Protein AF-A0A158KZD4-F1 (afdb_monomer_lite)

pLDDT: mean 89.36, std 9.5, range [50.34, 96.81]

Secondary structure (DSSP, 8-state):
----HHHHHHHHHHHHHHHHHS-TT--EEE-B-BTTB--TT-B--TT--HHHHHHHHHHHHHTTSEEEEEETTEEEEEEE-HHHHHHHH--

Foldseek 3Di:
DPQPLVLLLVVLVVLVVVQVPDDLPDWDFAFADAPVDDDVPHDDDPPDHSVRNQVNQVVCCVVQQFDFADDPGHTGGNGGDPNVVVSNVVD

Structure (mmCIF, N/CA/C/O backbone):
data_AF-A0A158KZD4-F1
#
_entry.id   AF-A0A158KZD4-F1
#
loop_
_atom_site.group_PDB
_atom_site.id
_atom_site.type_symbol
_atom_site.label_atom_id
_atom_site.label_alt_id
_atom_site.label_comp_id
_atom_site.label_asym_id
_atom_site.label_entity_id
_atom_site.label_seq_id
_atom_site.pdbx_PDB_ins_code
_atom_site.Cartn_x
_atom_site.Cartn_y
_atom_site.Cartn_z
_atom_site.occupancy
_atom_site.B_iso_or_equiv
_atom_site.auth_seq_id
_atom_site.auth_comp_id
_atom_site.auth_asym_id
_atom_site.auth_atom_id
_atom_site.pdbx_PDB_model_num
ATOM 1 N N . MET A 1 1 ? -1.003 -15.535 -8.241 1.00 50.34 1 MET A N 1
ATOM 2 C CA . MET A 1 1 ? 0.224 -15.030 -7.593 1.00 50.34 1 MET A CA 1
ATOM 3 C C . MET A 1 1 ? 0.309 -15.592 -6.189 1.00 50.34 1 MET A C 1
ATOM 5 O O . MET A 1 1 ? -0.649 -15.463 -5.436 1.00 50.34 1 MET A O 1
ATOM 9 N N . GLN A 1 2 ? 1.415 -16.254 -5.859 1.00 56.00 2 GLN A N 1
ATOM 10 C CA . GLN A 1 2 ? 1.754 -16.603 -4.481 1.00 56.00 2 GLN A CA 1
ATOM 11 C C . GLN A 1 2 ? 2.002 -15.297 -3.711 1.00 56.00 2 GLN A C 1
ATOM 13 O O . GLN A 1 2 ? 2.578 -14.363 -4.261 1.00 56.00 2 GLN A O 1
ATOM 18 N N . ARG A 1 3 ? 1.505 -15.199 -2.475 1.00 66.06 3 ARG A N 1
ATOM 19 C CA . ARG A 1 3 ? 1.646 -14.004 -1.633 1.00 66.06 3 ARG A CA 1
ATOM 20 C C . ARG A 1 3 ? 3.127 -13.806 -1.304 1.00 66.06 3 ARG A C 1
ATOM 22 O O . ARG A 1 3 ? 3.671 -14.591 -0.531 1.00 66.06 3 ARG A O 1
ATOM 29 N N . ASP A 1 4 ? 3.763 -12.785 -1.873 1.00 86.50 4 ASP A N 1
ATOM 30 C CA . ASP A 1 4 ? 5.124 -12.412 -1.490 1.00 86.50 4 ASP A CA 1
ATOM 31 C C . ASP A 1 4 ? 5.073 -11.755 -0.104 1.00 86.50 4 ASP A C 1
ATOM 33 O O . ASP A 1 4 ? 4.689 -10.594 0.061 1.00 86.50 4 ASP A O 1
ATOM 37 N N . ALA A 1 5 ? 5.409 -12.536 0.923 1.00 90.12 5 ALA A N 1
ATOM 38 C CA . ALA A 1 5 ? 5.371 -12.089 2.309 1.00 90.12 5 ALA A CA 1
ATOM 39 C C . ALA A 1 5 ? 6.313 -10.903 2.577 1.00 90.12 5 ALA A C 1
ATOM 41 O O . ALA A 1 5 ? 5.993 -10.065 3.421 1.00 90.12 5 ALA A O 1
ATOM 42 N N . ASN A 1 6 ? 7.432 -10.803 1.856 1.00 92.94 6 ASN A N 1
ATOM 43 C CA . ASN A 1 6 ? 8.377 -9.703 2.004 1.00 92.94 6 ASN A CA 1
ATOM 44 C C . ASN A 1 6 ? 7.794 -8.410 1.424 1.00 92.94 6 ASN A C 1
ATOM 46 O O . ASN A 1 6 ? 7.766 -7.390 2.113 1.00 92.94 6 ASN A O 1
ATOM 50 N N . LEU A 1 7 ? 7.239 -8.468 0.209 1.00 95.06 7 LEU A N 1
ATOM 51 C CA . LEU A 1 7 ? 6.566 -7.318 -0.400 1.00 95.06 7 LEU A CA 1
ATOM 52 C C . LEU A 1 7 ? 5.405 -6.822 0.468 1.00 95.06 7 LEU A C 1
ATOM 54 O O . LEU A 1 7 ? 5.298 -5.627 0.734 1.00 95.06 7 LEU A O 1
ATOM 58 N N . VAL A 1 8 ? 4.570 -7.738 0.971 1.00 95.69 8 VAL A N 1
ATOM 59 C CA . VAL A 1 8 ? 3.445 -7.393 1.855 1.00 95.69 8 VAL A CA 1
ATOM 60 C C . VAL A 1 8 ? 3.920 -6.642 3.098 1.00 95.69 8 VAL A C 1
ATOM 62 O O . VAL A 1 8 ? 3.300 -5.653 3.479 1.00 95.69 8 VAL A O 1
ATOM 65 N N . ARG A 1 9 ? 5.016 -7.074 3.731 1.00 94.75 9 ARG A N 1
ATOM 66 C CA . ARG A 1 9 ? 5.551 -6.392 4.919 1.00 94.75 9 ARG A CA 1
ATOM 67 C C . ARG A 1 9 ? 6.113 -5.018 4.593 1.00 94.75 9 ARG A C 1
ATOM 69 O O . ARG A 1 9 ? 5.786 -4.068 5.297 1.00 94.75 9 ARG A O 1
ATOM 76 N N . LYS A 1 10 ? 6.911 -4.899 3.527 1.00 95.94 10 LYS A N 1
ATOM 77 C CA . LYS A 1 10 ? 7.453 -3.602 3.095 1.00 95.94 10 LYS A CA 1
ATOM 78 C C . LYS A 1 10 ? 6.329 -2.607 2.794 1.00 95.94 10 LYS A C 1
ATOM 80 O O . LYS A 1 10 ? 6.409 -1.457 3.215 1.00 95.94 10 LYS A O 1
ATOM 85 N N . LEU A 1 11 ? 5.254 -3.065 2.147 1.00 96.38 11 LEU A N 1
ATOM 86 C CA . LEU A 1 11 ? 4.070 -2.244 1.896 1.00 96.38 11 LEU A CA 1
ATOM 87 C C . LEU A 1 11 ? 3.357 -1.851 3.184 1.00 96.38 11 LEU A C 1
ATOM 89 O O . LEU A 1 11 ? 3.070 -0.678 3.373 1.00 96.38 11 LEU A O 1
ATOM 93 N N . LEU A 1 12 ? 3.099 -2.790 4.095 1.00 96.56 12 LEU A N 1
ATOM 94 C CA . LEU A 1 12 ? 2.450 -2.467 5.368 1.00 96.56 12 LEU A CA 1
ATOM 95 C C . LEU A 1 12 ? 3.261 -1.460 6.194 1.00 96.56 12 LEU A C 1
ATOM 97 O O . LEU A 1 12 ? 2.669 -0.546 6.755 1.00 96.56 12 LEU A O 1
ATOM 101 N N . ALA A 1 13 ? 4.590 -1.583 6.226 1.00 95.94 13 ALA A N 1
ATOM 102 C CA . ALA A 1 13 ? 5.456 -0.626 6.911 1.00 95.94 13 ALA A CA 1
ATOM 103 C C . ALA A 1 13 ? 5.374 0.774 6.278 1.00 95.94 13 ALA A C 1
ATOM 105 O O . ALA A 1 13 ? 5.228 1.770 6.983 1.00 95.94 13 ALA A O 1
ATOM 106 N N . TYR A 1 14 ? 5.409 0.850 4.944 1.00 95.38 14 TYR A N 1
ATOM 107 C CA . TYR A 1 14 ? 5.257 2.107 4.211 1.00 95.38 14 TYR A CA 1
ATOM 108 C C . TYR A 1 14 ? 3.891 2.767 4.469 1.00 95.38 14 TYR A C 1
ATOM 110 O O . TYR A 1 14 ? 3.820 3.948 4.807 1.00 95.38 14 TYR A O 1
ATOM 118 N N . LEU A 1 15 ? 2.805 1.992 4.377 1.00 95.06 15 LEU A N 1
ATOM 119 C CA . LEU A 1 15 ? 1.441 2.478 4.596 1.00 95.06 15 LEU A CA 1
ATOM 120 C C . LEU A 1 15 ? 1.199 2.897 6.054 1.00 95.06 15 LEU A C 1
ATOM 122 O O . LEU A 1 15 ? 0.507 3.883 6.283 1.00 95.06 15 LEU A O 1
ATOM 126 N N . GLN A 1 16 ? 1.796 2.202 7.030 1.00 95.50 16 GLN A N 1
ATOM 127 C CA . GLN A 1 16 ? 1.759 2.618 8.435 1.00 95.50 16 GLN A CA 1
ATOM 128 C C . GLN A 1 16 ? 2.418 3.992 8.627 1.00 95.50 16 GLN A C 1
ATOM 130 O O . GLN A 1 16 ? 1.916 4.812 9.391 1.00 95.50 16 GLN A O 1
ATOM 135 N N . GLY A 1 17 ? 3.521 4.263 7.920 1.00 93.19 17 GLY A N 1
ATOM 136 C CA . GLY A 1 17 ? 4.164 5.578 7.933 1.00 93.19 17 GLY A CA 1
ATOM 137 C C . GLY A 1 17 ? 3.232 6.686 7.441 1.00 93.19 17 GLY A C 1
ATOM 138 O O . GLY A 1 17 ? 3.122 7.721 8.092 1.00 93.19 17 GLY A O 1
ATOM 139 N N . ILE A 1 18 ? 2.511 6.438 6.343 1.00 92.06 18 ILE A N 1
ATOM 140 C CA . ILE A 1 18 ? 1.523 7.380 5.791 1.00 92.06 18 ILE A CA 1
ATOM 141 C C . ILE A 1 18 ? 0.363 7.602 6.762 1.00 92.06 18 ILE A C 1
ATOM 143 O O . ILE A 1 18 ? -0.020 8.741 7.022 1.00 92.06 18 ILE A O 1
ATOM 147 N N . GLU A 1 19 ? -0.199 6.518 7.296 1.00 90.69 19 GLU A N 1
ATOM 148 C CA . GLU A 1 19 ? -1.299 6.565 8.259 1.00 90.69 19 GLU A CA 1
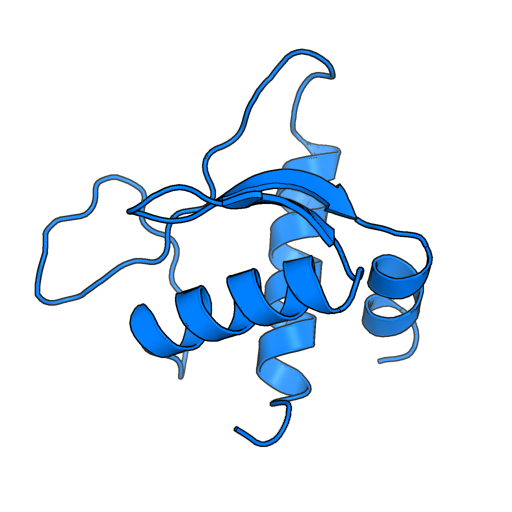ATOM 149 C C . GLU A 1 19 ? -0.929 7.380 9.505 1.00 90.69 19 GLU A C 1
ATOM 151 O O . GLU A 1 19 ? -1.744 8.162 9.986 1.00 90.69 19 GLU A O 1
ATOM 156 N N . ALA A 1 20 ? 0.305 7.242 9.997 1.00 89.44 20 ALA A N 1
ATOM 157 C CA . ALA A 1 20 ? 0.786 7.981 11.159 1.00 89.44 20 ALA A CA 1
ATOM 158 C C . ALA A 1 20 ? 1.045 9.472 10.875 1.00 89.44 20 ALA A C 1
ATOM 160 O O . ALA A 1 20 ? 1.008 10.277 11.805 1.00 89.44 20 ALA A O 1
ATOM 161 N N . SER A 1 21 ? 1.336 9.842 9.623 1.00 88.12 21 SER A N 1
ATOM 162 C CA . SER A 1 21 ? 1.653 11.225 9.244 1.00 88.12 21 SER A CA 1
ATOM 163 C C . SER A 1 21 ? 0.460 12.031 8.736 1.00 88.12 21 SER A C 1
ATOM 165 O O . SER A 1 21 ? 0.533 13.259 8.734 1.00 88.12 21 SER A O 1
ATOM 167 N N . LYS A 1 22 ? -0.603 11.370 8.263 1.00 86.25 22 LYS A N 1
ATOM 168 C CA . LYS A 1 22 ? -1.740 12.052 7.639 1.00 86.25 22 LYS A CA 1
ATOM 169 C C . LYS A 1 22 ? -2.688 12.663 8.665 1.00 86.25 22 LYS A C 1
ATOM 171 O O . LYS A 1 22 ? -2.880 12.130 9.760 1.00 86.25 22 LYS A O 1
ATOM 176 N N . GLN A 1 23 ? -3.343 13.757 8.290 1.00 86.19 23 GLN A N 1
ATOM 177 C CA . GLN A 1 23 ? -4.463 14.277 9.077 1.00 86.19 23 GLN A CA 1
ATOM 178 C C . GLN A 1 23 ? -5.728 13.419 8.864 1.00 86.19 23 GLN A C 1
ATOM 180 O O . GLN A 1 23 ? -5.867 12.792 7.814 1.00 86.19 23 GLN A O 1
ATOM 185 N N . PRO A 1 24 ? -6.686 13.388 9.814 1.00 77.88 24 PRO A N 1
ATOM 186 C CA . PRO A 1 24 ? -7.895 12.561 9.693 1.00 77.88 24 PRO A CA 1
ATOM 187 C C . PRO A 1 24 ? -8.727 12.821 8.430 1.00 77.88 24 PRO A C 1
ATOM 189 O O . PRO A 1 24 ? -9.397 11.918 7.937 1.00 77.88 24 PRO A O 1
ATOM 192 N N . GLU A 1 25 ? -8.676 14.046 7.910 1.00 79.88 25 GLU A N 1
ATOM 193 C CA . GLU A 1 25 ? -9.460 14.499 6.753 1.00 79.88 25 GLU A CA 1
ATOM 194 C C . GLU A 1 25 ? -8.665 14.420 5.438 1.00 79.88 25 GLU A C 1
ATOM 196 O O . GLU A 1 25 ? -9.183 14.704 4.360 1.00 79.88 25 GLU A O 1
ATOM 201 N N . GLU A 1 26 ? -7.393 14.031 5.519 1.00 85.12 26 GLU A N 1
ATOM 202 C CA . GLU A 1 26 ? -6.480 13.987 4.388 1.00 85.12 26 GLU A CA 1
ATOM 203 C C . GLU A 1 26 ? -6.573 12.645 3.653 1.00 85.12 26 GLU A C 1
ATOM 205 O O . GLU A 1 26 ? -6.358 11.566 4.218 1.00 85.12 26 GLU A O 1
ATOM 210 N N . GLN A 1 27 ? -6.855 12.720 2.352 1.00 82.50 27 GLN A N 1
ATOM 211 C CA . GLN A 1 27 ? -6.760 11.578 1.451 1.00 82.50 27 GLN A CA 1
ATOM 212 C C . GLN A 1 27 ? -5.367 11.531 0.829 1.00 82.50 27 GLN A C 1
ATOM 214 O O . GLN A 1 27 ? -5.010 12.380 0.012 1.00 82.50 27 GLN A O 1
ATOM 219 N N . VAL A 1 28 ? -4.593 10.506 1.181 1.00 89.06 28 VAL A N 1
ATOM 220 C CA . VAL A 1 28 ? -3.260 10.288 0.610 1.00 89.06 28 VAL A CA 1
ATOM 221 C C . VAL A 1 28 ? -3.352 9.258 -0.509 1.00 89.06 28 VAL A C 1
ATOM 223 O O . VAL A 1 28 ? -3.740 8.108 -0.282 1.00 89.06 28 VAL A O 1
ATOM 226 N N . LEU A 1 29 ? -2.993 9.680 -1.724 1.00 91.62 29 LEU A N 1
ATOM 227 C CA . LEU A 1 29 ? -2.847 8.783 -2.864 1.00 91.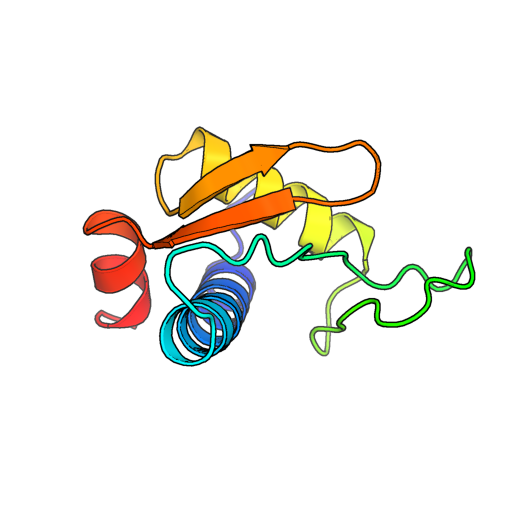62 29 LEU A CA 1
ATOM 228 C C . LEU A 1 29 ? -1.542 7.998 -2.730 1.00 91.62 29 LEU A C 1
ATOM 230 O O . LEU A 1 29 ? -0.450 8.562 -2.732 1.00 91.62 29 LEU A O 1
ATOM 234 N N . VAL A 1 30 ? -1.670 6.681 -2.680 1.00 92.81 30 VAL A N 1
ATOM 235 C CA . VAL A 1 30 ? -0.569 5.732 -2.743 1.00 92.81 30 VAL A CA 1
ATOM 236 C C . VAL A 1 30 ? -0.484 5.200 -4.161 1.00 92.81 30 VAL A C 1
ATOM 238 O O . VAL A 1 30 ? -1.288 4.368 -4.584 1.00 92.81 30 VAL A O 1
ATOM 241 N N . GLN A 1 31 ? 0.500 5.704 -4.896 1.00 92.50 31 GLN A N 1
ATOM 242 C CA . GLN A 1 31 ? 0.701 5.389 -6.300 1.00 92.50 31 GLN A CA 1
ATOM 243 C C . GLN A 1 31 ? 2.086 4.759 -6.513 1.00 92.50 31 GLN A C 1
ATOM 245 O O . GLN A 1 31 ? 3.095 5.382 -6.177 1.00 92.50 31 GLN A O 1
ATOM 250 N N . PRO A 1 32 ? 2.170 3.549 -7.085 1.00 92.38 32 PRO A N 1
ATOM 251 C CA . PRO A 1 32 ? 3.447 2.940 -7.436 1.00 92.38 32 PRO A CA 1
ATOM 252 C C . PRO A 1 32 ? 4.142 3.698 -8.565 1.00 92.38 32 PRO A C 1
ATOM 254 O O . PRO A 1 32 ? 3.501 4.253 -9.460 1.00 92.38 32 PRO A O 1
ATOM 257 N N . HIS A 1 33 ? 5.469 3.699 -8.547 1.00 90.19 33 HIS A N 1
ATOM 258 C CA . HIS A 1 33 ? 6.255 4.202 -9.662 1.00 90.19 33 HIS A CA 1
ATOM 259 C C . HIS A 1 33 ? 6.323 3.182 -10.805 1.00 90.19 33 HIS A C 1
ATOM 261 O O . HIS A 1 33 ? 6.687 2.029 -10.581 1.00 90.19 33 HIS A O 1
ATOM 267 N N . TYR A 1 34 ? 6.070 3.632 -12.034 1.00 85.69 34 TYR A N 1
ATOM 268 C CA . TYR A 1 34 ? 6.227 2.838 -13.252 1.00 85.69 34 TYR A CA 1
ATOM 269 C C . TYR A 1 34 ? 7.352 3.431 -14.096 1.00 85.69 34 TYR A C 1
ATOM 271 O O . TYR A 1 34 ? 7.314 4.614 -14.405 1.00 85.69 34 TYR A O 1
ATOM 279 N N . ASP A 1 35 ? 8.342 2.634 -14.495 1.00 78.44 35 ASP A N 1
ATOM 280 C CA . ASP A 1 35 ? 9.483 3.161 -15.263 1.00 78.44 35 ASP A CA 1
ATOM 281 C C . ASP A 1 35 ? 9.079 3.650 -16.670 1.00 78.44 35 ASP A C 1
ATOM 283 O O . ASP A 1 35 ? 9.736 4.512 -17.248 1.00 78.44 35 ASP A O 1
ATOM 287 N N . GLU A 1 36 ? 7.971 3.135 -17.208 1.00 77.44 36 GLU A N 1
ATOM 288 C CA . GLU A 1 36 ? 7.449 3.473 -18.540 1.00 77.44 36 GLU A CA 1
ATOM 289 C C . GLU A 1 36 ? 6.630 4.776 -18.561 1.00 77.44 36 GLU A C 1
ATOM 291 O O . GLU A 1 36 ? 6.388 5.340 -19.629 1.00 77.44 36 GLU A O 1
ATOM 296 N N . VAL A 1 37 ? 6.197 5.272 -17.395 1.00 74.38 37 VAL A N 1
ATOM 297 C CA . VAL A 1 37 ? 5.333 6.453 -17.274 1.00 74.38 37 VAL A CA 1
ATOM 298 C C . VAL A 1 37 ? 5.869 7.349 -16.169 1.00 74.38 37 VAL A C 1
ATOM 300 O O . VAL A 1 37 ? 5.951 6.945 -15.015 1.00 74.38 37 VAL A O 1
ATOM 303 N N . ALA A 1 38 ? 6.190 8.603 -16.494 1.00 70.25 38 ALA A N 1
ATOM 304 C CA . ALA A 1 38 ? 6.598 9.570 -15.483 1.00 70.25 38 ALA A CA 1
ATOM 305 C C . ALA A 1 38 ? 5.444 9.812 -14.499 1.00 70.25 38 ALA A C 1
ATOM 307 O O . ALA A 1 38 ? 4.495 10.535 -14.794 1.00 70.25 38 ALA A O 1
ATOM 308 N N . VAL A 1 39 ? 5.540 9.188 -13.328 1.00 72.00 39 VAL A N 1
ATOM 309 C CA . VAL A 1 39 ? 4.611 9.366 -12.220 1.00 72.00 39 VAL A CA 1
ATOM 310 C C . VAL A 1 39 ? 5.253 10.295 -11.191 1.00 72.00 39 VAL A C 1
ATOM 312 O O . VAL A 1 39 ? 6.166 9.865 -10.470 1.00 72.00 39 VAL A O 1
ATOM 315 N N . PRO A 1 40 ? 4.801 11.557 -11.088 1.00 67.81 40 PRO A N 1
ATOM 316 C CA . PRO A 1 40 ? 5.243 12.446 -10.026 1.00 67.81 40 PRO A CA 1
ATOM 317 C C . PRO A 1 40 ? 4.863 11.826 -8.678 1.00 67.81 40 PRO A C 1
ATOM 319 O O . PRO A 1 40 ? 3.701 11.505 -8.453 1.00 67.81 40 PRO A O 1
ATOM 322 N N . ASN A 1 41 ? 5.843 11.651 -7.792 1.00 72.50 41 ASN A N 1
ATOM 323 C CA . ASN A 1 41 ? 5.672 11.089 -6.443 1.00 72.50 41 ASN A CA 1
ATOM 324 C C . ASN A 1 41 ? 5.274 9.603 -6.376 1.00 72.50 41 ASN A C 1
ATOM 326 O O . ASN A 1 41 ? 4.827 9.137 -5.329 1.00 72.50 41 ASN A O 1
ATOM 330 N N . GLY A 1 42 ? 5.477 8.841 -7.455 1.00 84.25 42 GLY A N 1
ATOM 331 C CA . GLY A 1 42 ? 5.322 7.389 -7.403 1.00 84.25 42 GLY A CA 1
ATOM 332 C C . GLY A 1 42 ? 6.347 6.776 -6.448 1.00 84.25 42 GLY A C 1
ATOM 333 O O . GLY A 1 42 ? 7.546 7.030 -6.593 1.00 84.25 42 GLY A O 1
ATOM 334 N N . PHE A 1 43 ? 5.907 5.973 -5.481 1.00 90.38 43 PHE A N 1
ATOM 335 C CA . PHE A 1 43 ? 6.832 5.325 -4.552 1.00 90.38 43 PHE A CA 1
ATOM 336 C C . PHE A 1 43 ? 7.405 4.036 -5.148 1.00 90.38 43 PHE A C 1
ATOM 338 O O . PHE A 1 43 ? 6.795 3.374 -5.992 1.00 90.38 43 PHE A O 1
ATOM 345 N N . ARG A 1 44 ? 8.610 3.686 -4.699 1.00 92.62 44 ARG A N 1
ATOM 346 C CA . ARG A 1 44 ? 9.353 2.503 -5.135 1.00 92.62 44 ARG A CA 1
ATOM 347 C C . ARG A 1 44 ? 9.611 1.600 -3.937 1.00 92.62 44 ARG A C 1
ATOM 349 O O . ARG A 1 44 ? 9.799 2.081 -2.822 1.00 92.62 44 ARG A O 1
ATOM 356 N N . ILE A 1 45 ? 9.652 0.296 -4.185 1.00 93.31 45 ILE A N 1
ATOM 357 C CA . ILE A 1 45 ? 10.172 -0.684 -3.235 1.00 93.31 45 ILE A CA 1
ATOM 358 C C . ILE A 1 45 ? 11.279 -1.456 -3.939 1.00 93.31 45 ILE A C 1
ATOM 360 O O . ILE A 1 45 ? 11.032 -2.108 -4.950 1.00 93.31 45 ILE A O 1
ATOM 364 N N . ASP A 1 46 ? 12.486 -1.412 -3.379 1.00 91.69 46 ASP A N 1
ATOM 365 C CA . ASP A 1 46 ? 13.643 -2.092 -3.956 1.00 91.69 46 ASP A CA 1
ATOM 366 C C . ASP A 1 46 ? 13.375 -3.583 -4.178 1.00 91.69 46 ASP A C 1
ATOM 368 O O . ASP A 1 46 ? 12.954 -4.305 -3.259 1.00 91.69 46 ASP A O 1
ATOM 372 N N . GLY A 1 47 ? 13.657 -4.020 -5.408 1.00 91.94 47 GLY A N 1
ATOM 373 C CA . GLY A 1 47 ? 13.444 -5.385 -5.883 1.00 91.94 47 GLY A CA 1
ATOM 374 C C . GLY A 1 47 ? 12.068 -5.649 -6.502 1.00 91.94 47 GLY A C 1
ATOM 375 O O . GLY A 1 47 ? 11.831 -6.781 -6.915 1.00 91.94 47 GLY A O 1
ATOM 376 N N . TYR A 1 48 ? 11.185 -4.646 -6.587 1.00 93.38 48 TYR A N 1
ATOM 377 C CA . TYR A 1 48 ? 9.821 -4.807 -7.095 1.00 93.38 48 TYR A CA 1
ATOM 378 C C . TYR A 1 48 ? 9.463 -3.769 -8.156 1.00 93.38 48 TYR A C 1
ATOM 380 O O . TYR A 1 48 ? 9.789 -2.589 -8.027 1.00 93.38 48 TYR A O 1
ATOM 388 N N . THR A 1 49 ? 8.755 -4.207 -9.196 1.00 92.31 49 THR A N 1
ATOM 389 C CA . THR A 1 49 ? 8.223 -3.313 -10.232 1.00 92.31 49 THR A CA 1
ATOM 390 C C . THR A 1 49 ? 6.973 -2.582 -9.740 1.00 92.31 49 THR A C 1
ATOM 392 O O . THR A 1 49 ? 6.267 -3.066 -8.851 1.00 92.31 49 THR A O 1
ATOM 395 N N . GLY A 1 50 ? 6.644 -1.447 -10.367 1.00 91.69 50 GLY A N 1
ATOM 396 C CA . GLY A 1 50 ? 5.392 -0.726 -10.106 1.00 91.69 50 GLY A CA 1
ATOM 397 C C . GLY A 1 50 ? 4.153 -1.615 -10.216 1.00 91.69 50 GLY A C 1
ATOM 398 O O . GLY A 1 50 ? 3.293 -1.571 -9.341 1.00 91.69 50 GLY A O 1
ATOM 399 N N . GLN A 1 51 ? 4.116 -2.500 -11.219 1.00 91.62 51 GLN A N 1
ATOM 400 C CA . GLN A 1 51 ? 3.013 -3.446 -11.408 1.00 91.62 51 GLN A CA 1
ATOM 401 C C . GLN A 1 51 ? 2.893 -4.444 -10.249 1.00 91.62 51 GLN A C 1
ATOM 403 O O . GLN A 1 51 ? 1.796 -4.672 -9.751 1.00 91.62 51 GLN A O 1
ATOM 408 N N . GLN A 1 52 ? 4.008 -5.019 -9.780 1.00 93.62 52 GLN A N 1
ATOM 409 C CA . GLN A 1 52 ? 3.986 -5.948 -8.642 1.00 93.62 52 GLN A CA 1
ATOM 410 C C . GLN A 1 52 ? 3.494 -5.258 -7.368 1.00 93.62 52 GLN A C 1
ATOM 412 O O . GLN A 1 52 ? 2.751 -5.849 -6.584 1.00 93.62 52 GLN A O 1
ATOM 417 N N . ILE A 1 53 ? 3.905 -4.005 -7.168 1.00 94.81 53 ILE A N 1
ATOM 418 C CA . ILE A 1 53 ? 3.460 -3.179 -6.049 1.00 94.81 53 ILE A CA 1
ATOM 419 C C . ILE A 1 53 ? 1.950 -2.913 -6.151 1.00 94.81 53 ILE A C 1
ATOM 421 O O . ILE A 1 53 ? 1.241 -3.133 -5.169 1.00 94.81 53 ILE A O 1
ATOM 425 N N . ASP A 1 54 ? 1.448 -2.489 -7.314 1.00 93.88 54 ASP A N 1
ATOM 426 C CA . ASP A 1 54 ? 0.022 -2.192 -7.525 1.00 93.88 54 ASP A CA 1
ATOM 427 C C . ASP A 1 54 ? -0.857 -3.429 -7.332 1.00 93.88 54 ASP A C 1
ATOM 429 O O . ASP A 1 54 ? -1.808 -3.417 -6.546 1.00 93.88 54 ASP A O 1
ATOM 433 N N . ASP A 1 55 ? -0.484 -4.539 -7.971 1.00 94.19 55 ASP A N 1
ATOM 434 C CA . ASP A 1 55 ? -1.180 -5.817 -7.844 1.00 94.19 55 ASP A CA 1
ATOM 435 C C . ASP A 1 55 ? -1.243 -6.259 -6.378 1.00 94.19 55 ASP A C 1
ATOM 437 O O . ASP A 1 55 ? -2.282 -6.727 -5.892 1.00 94.19 55 ASP A O 1
ATOM 441 N N . GLN A 1 56 ? -0.140 -6.087 -5.642 1.00 95.62 56 GLN A N 1
ATOM 442 C CA . GLN A 1 56 ? -0.079 -6.458 -4.239 1.00 95.62 56 GLN A CA 1
ATOM 443 C C . GLN A 1 56 ? -0.909 -5.519 -3.354 1.00 95.62 56 GLN A C 1
ATOM 445 O O . GLN A 1 56 ? -1.568 -6.020 -2.439 1.00 95.62 56 GLN A O 1
ATOM 450 N N . LEU A 1 57 ? -0.946 -4.211 -3.625 1.00 95.44 57 LEU A N 1
ATOM 451 C CA . LEU A 1 57 ? -1.811 -3.251 -2.927 1.00 95.44 57 LEU A CA 1
ATOM 452 C C . LEU A 1 57 ? -3.294 -3.594 -3.114 1.00 95.44 57 LEU A C 1
ATOM 454 O O . LEU A 1 57 ? -4.030 -3.708 -2.130 1.00 95.44 57 LEU A O 1
ATOM 458 N N . ARG A 1 58 ? -3.727 -3.859 -4.352 1.00 95.38 58 ARG A N 1
ATOM 459 C CA . ARG A 1 58 ? -5.110 -4.279 -4.651 1.00 95.38 58 ARG A CA 1
ATOM 460 C C . ARG A 1 58 ? -5.451 -5.599 -3.971 1.00 95.38 58 ARG A C 1
ATOM 462 O O . ARG A 1 58 ? -6.527 -5.763 -3.397 1.00 95.38 58 ARG A O 1
ATOM 469 N N . LEU A 1 59 ? -4.513 -6.544 -3.957 1.00 95.50 59 LEU A N 1
ATOM 470 C CA . LEU A 1 59 ? -4.688 -7.804 -3.240 1.00 95.50 59 LEU A CA 1
ATOM 471 C C . LEU A 1 59 ? -4.774 -7.598 -1.716 1.00 95.50 59 LEU A C 1
ATOM 473 O O . LEU A 1 59 ? -5.545 -8.292 -1.053 1.00 95.50 59 LEU A O 1
ATOM 477 N N . MET A 1 60 ? -4.014 -6.662 -1.140 1.00 95.75 60 MET A N 1
ATOM 478 C CA . MET A 1 60 ? -4.092 -6.307 0.284 1.00 95.75 60 MET A CA 1
ATOM 479 C C . MET A 1 60 ? -5.447 -5.693 0.642 1.00 95.75 60 MET A C 1
ATOM 481 O O . MET A 1 60 ? -6.003 -6.049 1.684 1.00 95.75 60 MET A O 1
ATOM 485 N N . LEU A 1 61 ? -5.988 -4.837 -0.227 1.00 95.50 61 LEU A N 1
ATOM 486 C CA . LEU A 1 61 ? -7.314 -4.237 -0.081 1.00 95.50 61 LEU A CA 1
ATOM 487 C C . LEU A 1 61 ? -8.409 -5.314 -0.123 1.00 95.50 61 LEU A C 1
ATOM 489 O O . LEU A 1 61 ? -9.176 -5.457 0.828 1.00 95.50 61 LEU A O 1
ATOM 493 N N . ARG A 1 62 ? -8.401 -6.184 -1.142 1.00 95.50 62 ARG A N 1
ATOM 494 C CA . ARG A 1 62 ? -9.352 -7.310 -1.267 1.00 95.50 62 ARG A CA 1
ATOM 495 C C . ARG A 1 62 ? -9.279 -8.304 -0.106 1.00 95.50 62 ARG A C 1
ATOM 497 O O . ARG A 1 62 ? -10.297 -8.845 0.312 1.00 95.50 62 ARG A O 1
ATOM 504 N N . ASN A 1 63 ? -8.084 -8.544 0.433 1.00 94.88 63 ASN A N 1
ATOM 505 C CA . ASN A 1 63 ? -7.873 -9.458 1.561 1.00 94.88 63 ASN A CA 1
ATOM 506 C C . ASN A 1 63 ? -8.153 -8.829 2.936 1.00 94.88 63 ASN A C 1
ATOM 508 O O . ASN A 1 63 ? -7.947 -9.501 3.961 1.00 94.88 63 ASN A O 1
ATOM 512 N N . GLY A 1 64 ? -8.565 -7.557 2.970 1.00 96.31 64 GLY A N 1
ATOM 513 C CA . GLY A 1 64 ? -8.857 -6.814 4.191 1.00 96.31 64 GLY A CA 1
ATOM 514 C C . GLY A 1 64 ? -7.633 -6.639 5.084 1.00 96.31 64 GLY A C 1
ATOM 515 O O . GLY A 1 64 ? -7.735 -6.808 6.295 1.00 96.31 64 GLY 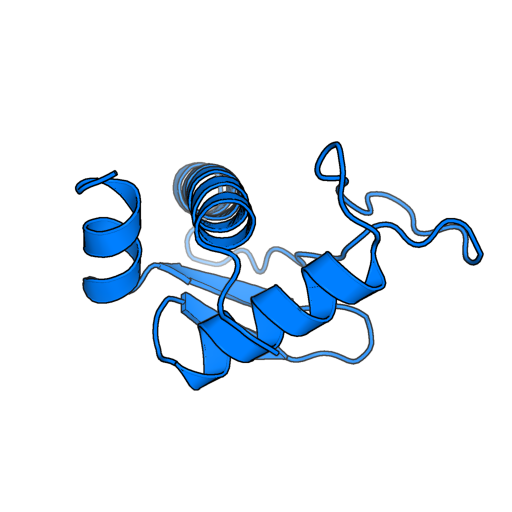A O 1
ATOM 516 N N . LEU A 1 65 ? -6.454 -6.399 4.500 1.00 96.75 65 LEU A N 1
ATOM 517 C CA . LEU A 1 65 ? -5.272 -5.964 5.253 1.00 96.75 65 LEU A CA 1
ATOM 518 C C . LEU A 1 65 ? -5.271 -4.446 5.437 1.00 96.75 65 LEU A C 1
ATOM 520 O O . LEU A 1 65 ? -4.859 -3.967 6.492 1.00 96.75 65 LEU A O 1
ATOM 524 N N . ILE A 1 66 ? -5.798 -3.719 4.457 1.00 96.31 66 ILE A N 1
ATOM 525 C CA . ILE A 1 66 ? -5.919 -2.260 4.448 1.00 96.31 66 ILE A CA 1
ATOM 526 C C . ILE A 1 66 ? -7.338 -1.864 4.043 1.00 96.31 66 ILE A C 1
ATOM 528 O O . ILE A 1 66 ? -8.026 -2.639 3.377 1.00 96.31 66 ILE A O 1
ATOM 532 N N . VAL A 1 67 ? -7.752 -0.670 4.451 1.00 95.44 67 VAL A N 1
ATOM 533 C CA . VAL A 1 67 ? -8.989 -0.014 4.020 1.00 95.44 67 VAL A CA 1
ATOM 534 C C . VAL A 1 67 ? -8.617 1.204 3.187 1.00 95.44 67 VAL A C 1
ATOM 536 O O . VAL A 1 67 ? -7.665 1.920 3.504 1.00 95.44 67 VAL A O 1
ATOM 539 N N . GLY A 1 68 ? -9.342 1.395 2.093 1.00 93.38 68 GLY A N 1
ATOM 540 C CA . GLY A 1 68 ? -9.110 2.470 1.150 1.00 93.38 68 GLY A CA 1
ATOM 541 C C . GLY A 1 68 ? -9.946 2.302 -0.110 1.00 93.38 68 GLY A C 1
ATOM 542 O O . GLY A 1 68 ? -10.813 1.426 -0.195 1.00 93.38 68 GLY A O 1
ATOM 543 N N . HIS A 1 69 ? -9.631 3.112 -1.114 1.00 94.50 69 HIS A N 1
ATOM 544 C CA . HIS A 1 69 ? -10.345 3.142 -2.385 1.00 94.50 69 HIS A CA 1
ATOM 545 C C . HIS A 1 69 ? -9.390 2.911 -3.553 1.00 94.50 69 HIS A C 1
ATOM 547 O O . HIS A 1 69 ? -8.418 3.645 -3.725 1.00 94.50 69 HIS A O 1
ATOM 553 N N . GLU A 1 70 ? -9.677 1.896 -4.370 1.00 94.31 70 GLU A N 1
ATOM 554 C CA . GLU A 1 70 ? -8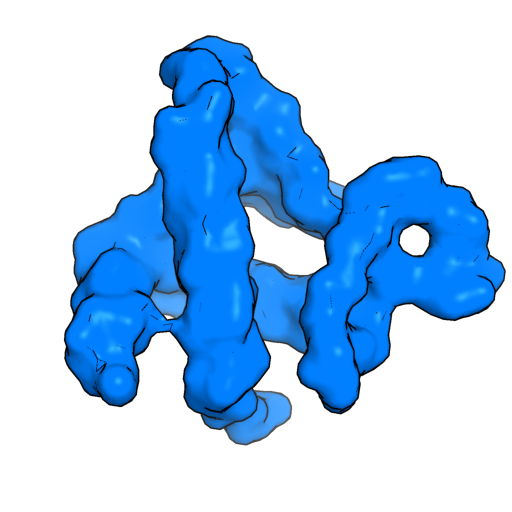.945 1.668 -5.616 1.00 94.31 70 GLU A CA 1
ATOM 555 C C . GLU A 1 70 ? -9.240 2.786 -6.625 1.00 94.31 70 GLU A C 1
ATOM 557 O O . GLU A 1 70 ? -10.394 3.137 -6.868 1.00 94.31 70 GLU A O 1
ATOM 562 N N . VAL A 1 71 ? -8.188 3.298 -7.260 1.00 91.94 71 VAL A N 1
ATOM 563 C CA . VAL A 1 71 ? -8.266 4.192 -8.418 1.00 91.94 71 VAL A CA 1
ATOM 564 C C . VAL A 1 71 ? -7.407 3.643 -9.557 1.00 91.94 71 VAL A C 1
ATOM 566 O O . VAL A 1 71 ? -6.648 2.683 -9.388 1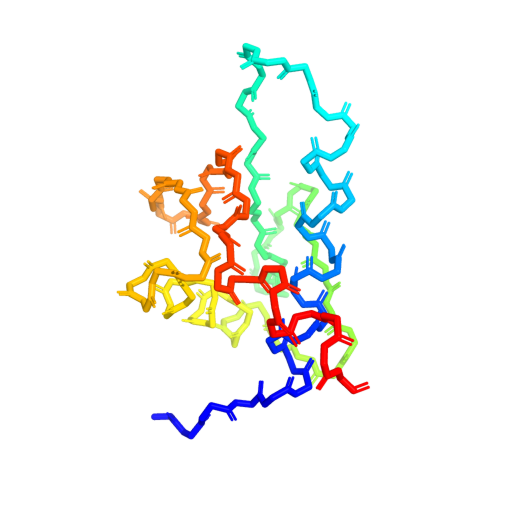.00 91.94 71 VAL A O 1
ATOM 569 N N . GLY A 1 72 ? -7.532 4.227 -10.751 1.00 87.56 72 GLY A N 1
ATOM 570 C CA . GLY A 1 72 ? -6.831 3.727 -11.940 1.00 87.56 72 GLY A CA 1
ATOM 571 C C . GLY A 1 72 ? -5.308 3.686 -11.785 1.00 87.56 72 GLY A C 1
ATOM 572 O O . GLY A 1 72 ? -4.668 2.794 -12.323 1.00 87.56 72 GLY A O 1
ATOM 573 N N . ILE A 1 73 ? -4.745 4.609 -11.004 1.00 86.88 73 ILE A N 1
ATOM 574 C CA . ILE A 1 73 ? -3.295 4.779 -10.846 1.00 86.88 73 ILE A CA 1
ATOM 575 C C . ILE A 1 73 ? -2.750 4.329 -9.481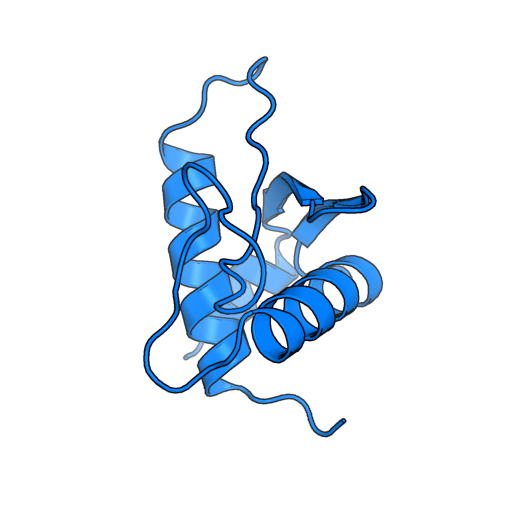 1.00 86.88 73 ILE A C 1
ATOM 577 O O . ILE A 1 73 ? -1.570 4.520 -9.216 1.00 86.88 73 ILE A O 1
ATOM 581 N N . GLY A 1 74 ? -3.577 3.770 -8.596 1.00 91.62 74 GLY A N 1
ATOM 582 C CA . GLY A 1 74 ? -3.150 3.375 -7.252 1.00 91.62 74 GLY A CA 1
ATOM 583 C C . GLY A 1 74 ? -4.323 3.220 -6.290 1.00 91.62 74 GLY A C 1
ATOM 584 O O . GLY A 1 74 ? -5.415 2.816 -6.697 1.00 91.62 74 GLY A O 1
ATOM 585 N N . ILE A 1 75 ? -4.113 3.567 -5.019 1.00 93.81 75 ILE A N 1
ATOM 586 C CA . ILE A 1 75 ? -5.160 3.541 -3.988 1.00 93.81 75 ILE A CA 1
ATOM 587 C C . ILE A 1 75 ? -5.147 4.817 -3.143 1.00 93.81 75 ILE A C 1
ATOM 589 O O . ILE A 1 75 ? -4.082 5.325 -2.804 1.00 93.81 75 ILE A O 1
ATOM 593 N N . TYR A 1 76 ? -6.313 5.307 -2.738 1.00 94.19 76 TYR A N 1
ATOM 594 C CA . TYR A 1 76 ? -6.405 6.214 -1.594 1.00 94.19 76 TYR A CA 1
ATOM 595 C C . TYR A 1 76 ? -6.413 5.387 -0.311 1.00 94.19 76 TYR A C 1
ATOM 597 O O . TYR A 1 76 ? -7.249 4.493 -0.172 1.00 94.19 76 TYR A O 1
ATOM 605 N N . LEU A 1 77 ? -5.471 5.647 0.598 1.00 94.00 77 LEU A N 1
ATOM 606 C CA . LEU A 1 77 ? -5.357 4.914 1.861 1.00 94.00 77 LEU A CA 1
ATOM 607 C C . LEU A 1 77 ? -6.188 5.574 2.969 1.00 94.00 77 LEU A C 1
ATOM 609 O O . LEU A 1 77 ? -5.922 6.716 3.360 1.00 94.00 77 LEU A O 1
ATOM 613 N N . ASP A 1 78 ? -7.088 4.800 3.577 1.00 92.81 78 ASP A N 1
ATOM 614 C CA . ASP A 1 78 ? -7.791 5.213 4.791 1.00 92.81 78 ASP A CA 1
ATOM 615 C C . ASP A 1 78 ? -7.033 4.775 6.044 1.00 92.81 78 ASP A C 1
ATOM 617 O O . ASP A 1 78 ? -6.627 5.626 6.829 1.00 92.81 78 ASP A O 1
ATOM 621 N N . TYR A 1 79 ? -6.831 3.471 6.239 1.00 93.69 79 TYR A N 1
ATOM 622 C CA . TYR A 1 79 ? -6.130 2.939 7.411 1.00 93.69 79 TYR A CA 1
ATOM 623 C C . TYR A 1 79 ? -5.705 1.476 7.230 1.00 93.69 79 TYR A C 1
ATOM 625 O O . TYR A 1 79 ? -6.203 0.751 6.360 1.00 93.69 79 TYR A O 1
ATOM 633 N N . LEU A 1 80 ? -4.797 1.006 8.084 1.00 95.56 80 LEU A N 1
ATOM 634 C CA . LEU A 1 80 ? -4.465 -0.408 8.218 1.00 95.56 80 LEU A CA 1
ATOM 635 C C . LEU A 1 80 ? -5.502 -1.100 9.106 1.00 95.56 80 LEU A C 1
ATOM 637 O O . LEU A 1 80 ? -5.862 -0.654 10.192 1.00 95.56 80 LEU A O 1
ATOM 641 N N . THR A 1 81 ? -5.983 -2.264 8.677 1.00 96.81 81 THR A N 1
ATOM 642 C CA . THR A 1 81 ? -6.869 -3.064 9.535 1.00 96.81 81 THR A CA 1
ATOM 643 C C . THR A 1 81 ? -6.086 -3.676 10.701 1.00 96.81 81 THR A C 1
ATOM 645 O O . THR A 1 81 ? -4.868 -3.863 10.633 1.00 96.81 81 THR A O 1
ATOM 648 N N . LYS A 1 82 ? -6.796 -4.160 11.731 1.00 96.50 82 LYS A N 1
ATOM 649 C CA . LYS A 1 82 ? -6.192 -4.987 12.797 1.00 96.50 82 LYS A CA 1
ATOM 650 C C . LYS A 1 82 ? -5.399 -6.179 12.238 1.00 96.50 82 LYS A C 1
ATOM 652 O O . LYS A 1 82 ? -4.343 -6.528 12.760 1.00 96.50 82 LYS A O 1
ATOM 657 N N . LYS A 1 83 ? -5.889 -6.788 11.151 1.00 96.19 83 LYS A N 1
ATOM 658 C CA . LYS A 1 83 ? -5.219 -7.893 10.452 1.00 96.19 83 LYS A CA 1
ATOM 659 C C . LYS A 1 83 ? -3.935 -7.423 9.762 1.00 96.19 83 LYS A C 1
ATOM 661 O O . LYS A 1 83 ? -2.931 -8.124 9.830 1.00 96.19 83 LYS A O 1
ATOM 666 N N . GLY A 1 84 ? -3.956 -6.245 9.138 1.00 96.25 84 GLY A N 1
ATOM 667 C CA . GLY A 1 84 ? -2.778 -5.595 8.557 1.00 96.25 84 GLY A CA 1
ATOM 668 C C . GLY A 1 84 ? -1.687 -5.355 9.597 1.00 96.25 84 GLY A C 1
ATOM 669 O O . GLY A 1 84 ? -0.571 -5.838 9.424 1.00 96.25 84 GLY A O 1
ATOM 670 N N . HIS A 1 85 ? -2.028 -4.723 10.724 1.00 96.25 85 HIS A N 1
ATOM 671 C CA . HIS A 1 85 ? -1.075 -4.513 11.820 1.00 96.25 85 HIS A CA 1
ATOM 672 C C . HIS A 1 85 ? -0.532 -5.824 12.397 1.00 96.25 85 HIS A C 1
ATOM 674 O O . HIS A 1 85 ? 0.659 -5.927 12.672 1.00 96.25 85 HIS A O 1
ATOM 680 N N . SER A 1 86 ? -1.367 -6.858 12.542 1.00 95.25 86 SER A N 1
ATOM 681 C CA . SER A 1 86 ? -0.892 -8.162 13.020 1.00 95.25 86 SER A CA 1
ATOM 682 C C . SER A 1 86 ? 0.119 -8.804 12.065 1.00 95.25 86 SER A C 1
ATOM 684 O O . SER A 1 86 ? 1.107 -9.366 12.528 1.00 95.25 86 SER A O 1
ATOM 686 N N . VAL A 1 87 ? -0.091 -8.705 10.747 1.00 94.62 87 VAL A N 1
ATOM 687 C CA . VAL A 1 87 ? 0.866 -9.209 9.744 1.00 94.62 87 VAL A CA 1
ATOM 688 C C . VAL A 1 87 ? 2.177 -8.424 9.776 1.00 94.62 87 VAL A C 1
ATOM 690 O O . VAL A 1 87 ? 3.233 -9.019 9.579 1.00 94.62 87 VAL A O 1
ATOM 693 N N . LEU A 1 88 ? 2.112 -7.113 10.016 1.00 93.88 88 LEU A N 1
ATOM 694 C CA . LEU A 1 88 ? 3.292 -6.259 10.128 1.00 93.88 88 LEU A CA 1
ATOM 695 C C . LEU A 1 88 ? 4.126 -6.589 11.377 1.00 93.88 88 LEU A C 1
ATOM 697 O O . LEU A 1 88 ? 5.344 -6.684 11.282 1.00 93.88 88 LEU A O 1
ATOM 701 N N . ASN A 1 89 ? 3.470 -6.805 12.520 1.00 90.31 89 ASN A N 1
ATOM 702 C CA . ASN A 1 89 ? 4.140 -6.983 13.812 1.00 90.31 89 ASN A CA 1
ATOM 703 C C . ASN A 1 89 ? 4.633 -8.417 14.072 1.00 90.31 89 ASN A C 1
ATOM 705 O O . ASN A 1 89 ? 5.597 -8.601 14.808 1.00 90.31 89 ASN A O 1
ATOM 709 N N . ASN A 1 90 ? 3.995 -9.438 13.490 1.00 78.88 90 ASN A N 1
ATOM 710 C CA . ASN A 1 90 ? 4.364 -10.851 13.689 1.00 78.88 90 ASN A CA 1
ATOM 711 C C . ASN A 1 90 ? 5.378 -11.335 12.644 1.00 78.88 90 ASN A C 1
ATOM 713 O O . ASN A 1 90 ? 5.253 -12.433 12.092 1.00 78.88 90 ASN A O 1
ATOM 717 N N . GLY A 1 91 ? 6.315 -10.450 12.310 1.00 57.81 91 GLY A N 1
ATOM 718 C CA . GLY A 1 91 ? 7.146 -10.542 11.131 1.00 57.81 91 GLY A CA 1
ATOM 719 C C . GLY A 1 91 ? 8.532 -11.112 11.364 1.00 57.81 91 GLY A C 1
ATOM 720 O O . GLY A 1 91 ? 9.347 -10.346 11.896 1.00 57.81 91 GLY A O 1
#

Sequence (91 aa):
MQRDANLVRKLLAYLQGIEASKQPEEQVLVQPHYDEVAVPNGFRIDGYTGQQIDDQLRLMLRNGLIVGHEVGIGIYLDYLTKKGHSVLNNG

Radius of gyration: 12.36 Å; chains: 1; bounding box: 24×31×32 Å

Organism: NCBI:txid326476